Protein AF-A0A2A2RNW4-F1 (afdb_monomer)

Radius of gyration: 18.98 Å; Cα contacts (8 Å, |Δi|>4): 45; chains: 1; bounding box: 50×20×50 Å

Foldseek 3Di:
DPPPPDPCLCVQLVCLLQVCLCVVPVVVLVVCVVVVVDDPVRSVVVNVVSSPPRSVVCSVVSVVVSVVVVCVVVVVPPPPPPPPDDD

Nearest PDB structures (foldseek):
  6s3s-assembly1_H  TM=4.381E-01  e=4.894E+00  Vibrio mimicus CAIM 602

Solvent-accessible surface area (backbone atoms only — not comparable to full-atom values): 5179 Å² total; per-residue (Å²): 133,83,83,77,70,56,86,68,65,59,51,51,28,51,50,40,22,52,45,49,48,49,71,55,48,47,58,54,52,52,48,39,41,74,73,63,77,42,54,71,70,56,48,51,52,49,53,59,48,46,71,66,58,46,42,72,76,42,37,70,57,15,42,52,51,29,52,52,53,51,39,71,78,40,52,89,73,52,83,66,83,84,80,82,81,85,136

Structure (mmCIF, N/CA/C/O backbone):
data_AF-A0A2A2RNW4-F1
#
_entry.id   AF-A0A2A2RNW4-F1
#
loop_
_atom_site.group_PDB
_atom_site.id
_atom_site.type_symbol
_atom_site.label_atom_id
_atom_site.label_alt_id
_atom_site.label_comp_id
_atom_site.label_asym_id
_atom_site.label_entity_id
_atom_site.label_seq_id
_atom_site.pdbx_PDB_ins_code
_atom_site.Cartn_x
_atom_site.Cartn_y
_atom_site.Cartn_z
_atom_site.occupancy
_atom_site.B_iso_or_equiv
_atom_site.auth_seq_id
_atom_site.auth_comp_id
_atom_site.auth_asym_id
_atom_site.auth_atom_id
_atom_site.pdbx_PDB_model_num
ATOM 1 N N . MET A 1 1 ? 22.041 7.017 -24.790 1.00 34.62 1 MET A N 1
ATOM 2 C CA . MET A 1 1 ? 20.628 7.269 -25.151 1.00 34.62 1 MET A CA 1
ATOM 3 C C . MET A 1 1 ? 19.839 7.553 -23.882 1.00 34.62 1 MET A C 1
ATOM 5 O O . MET A 1 1 ? 19.851 6.729 -22.978 1.00 34.62 1 MET A O 1
ATOM 9 N N . VAL A 1 2 ? 19.208 8.724 -23.771 1.00 38.09 2 VAL A N 1
ATOM 10 C CA . VAL A 1 2 ? 18.306 9.033 -22.650 1.00 38.09 2 VAL A CA 1
ATOM 11 C C . VAL A 1 2 ? 17.021 8.236 -22.873 1.00 38.09 2 VAL A C 1
ATOM 13 O O . VAL A 1 2 ? 16.339 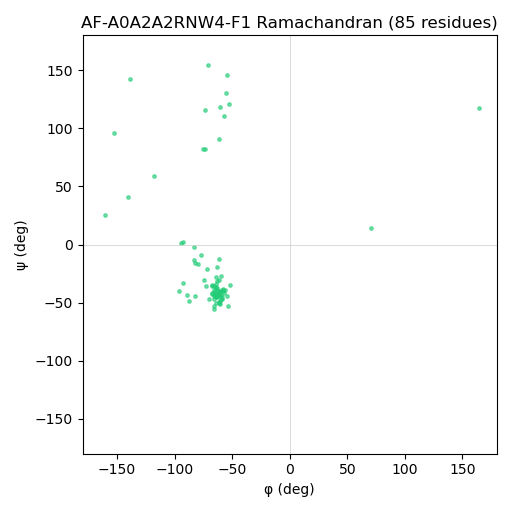8.454 -23.872 1.00 38.09 2 VAL A O 1
ATOM 16 N N . LEU A 1 3 ? 16.707 7.293 -21.980 1.00 47.44 3 LEU A N 1
ATOM 17 C CA . LEU A 1 3 ? 15.426 6.580 -21.963 1.00 47.44 3 LEU A CA 1
ATOM 18 C C . LEU A 1 3 ? 14.305 7.604 -21.747 1.00 47.44 3 LEU A C 1
ATOM 20 O O . LEU A 1 3 ? 13.942 7.919 -20.613 1.00 47.44 3 LEU A O 1
ATOM 24 N N . ARG A 1 4 ? 13.757 8.147 -22.835 1.00 44.47 4 ARG A N 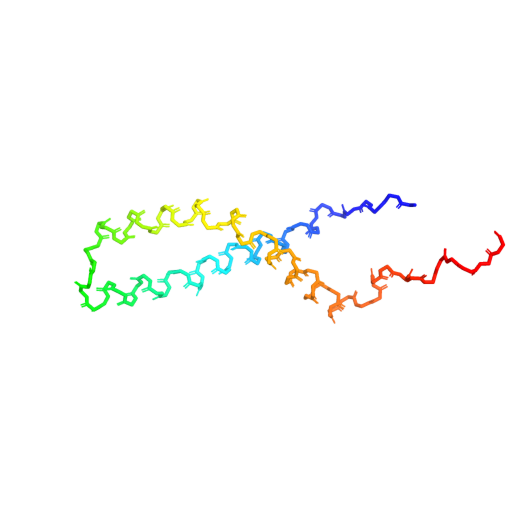1
ATOM 25 C CA . ARG A 1 4 ? 12.558 8.980 -22.789 1.00 44.47 4 ARG A CA 1
ATOM 26 C C . ARG A 1 4 ? 11.378 8.042 -22.522 1.00 44.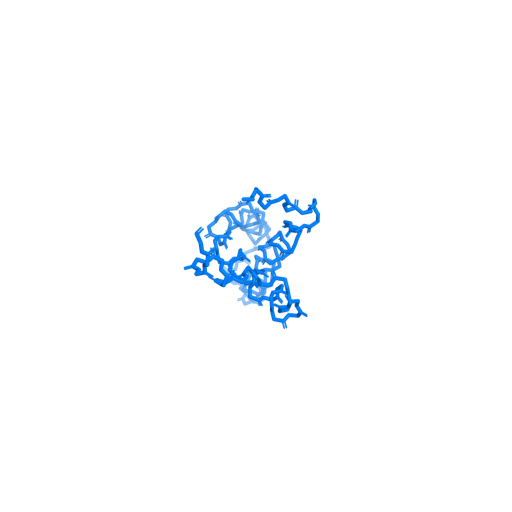47 4 ARG A C 1
ATOM 28 O O . ARG A 1 4 ? 10.727 7.562 -23.446 1.00 44.47 4 ARG A O 1
ATOM 35 N N . ARG A 1 5 ? 11.165 7.702 -21.246 1.00 60.47 5 ARG A N 1
ATOM 36 C CA . ARG A 1 5 ? 9.992 6.943 -20.792 1.00 60.47 5 ARG A CA 1
ATOM 37 C C . ARG A 1 5 ? 8.749 7.666 -21.299 1.00 60.47 5 ARG A C 1
ATOM 39 O O . ARG A 1 5 ? 8.566 8.841 -20.995 1.00 60.47 5 ARG A O 1
ATOM 46 N N . LYS A 1 6 ? 7.930 6.976 -22.101 1.00 65.19 6 LYS A N 1
ATOM 47 C CA . LYS A 1 6 ? 6.623 7.491 -22.528 1.00 65.19 6 LYS A CA 1
ATOM 48 C C . LYS A 1 6 ? 5.819 7.878 -21.286 1.00 65.19 6 LYS A C 1
ATOM 50 O O . LYS A 1 6 ? 5.935 7.213 -20.259 1.00 65.19 6 LYS A O 1
ATOM 55 N N . GLU A 1 7 ? 5.000 8.917 -21.387 1.00 63.94 7 GLU A N 1
ATOM 56 C CA . GLU A 1 7 ? 4.266 9.505 -20.255 1.00 63.94 7 GLU A CA 1
ATOM 57 C C . GLU A 1 7 ? 3.462 8.461 -19.452 1.00 63.94 7 GLU A C 1
ATOM 59 O O . GLU A 1 7 ? 3.436 8.502 -18.225 1.00 63.94 7 GLU A O 1
ATOM 64 N N . GLY A 1 8 ? 2.914 7.439 -20.119 1.00 74.75 8 GLY A N 1
ATOM 65 C CA . GLY A 1 8 ? 2.170 6.345 -19.479 1.00 74.75 8 GLY A CA 1
ATOM 66 C C . GLY A 1 8 ? 3.012 5.273 -18.772 1.00 74.75 8 GLY A C 1
ATOM 67 O O . GLY A 1 8 ? 2.456 4.443 -18.058 1.00 74.75 8 GLY A O 1
ATOM 68 N N . PHE A 1 9 ? 4.340 5.266 -18.918 1.00 78.50 9 PHE A N 1
ATOM 69 C CA . PHE A 1 9 ? 5.197 4.226 -18.335 1.00 78.50 9 PHE A CA 1
ATOM 70 C C . PHE A 1 9 ? 5.162 4.224 -16.802 1.00 78.50 9 PHE A C 1
ATOM 72 O O . PHE A 1 9 ? 5.357 3.189 -16.181 1.00 78.50 9 PHE A O 1
ATOM 79 N N . PHE A 1 10 ? 4.908 5.364 -16.165 1.00 83.31 10 PHE A N 1
ATOM 80 C CA . PHE A 1 10 ? 4.859 5.453 -14.703 1.00 83.31 10 PHE A CA 1
ATOM 81 C C . PHE A 1 10 ? 3.511 5.017 -14.121 1.00 83.31 10 PHE A C 1
ATOM 83 O O . PHE A 1 10 ? 3.428 4.721 -12.929 1.00 83.31 10 PHE A O 1
ATOM 90 N N . LEU A 1 11 ? 2.468 4.930 -14.954 1.00 89.38 11 LEU A N 1
ATOM 91 C CA . LEU A 1 11 ? 1.113 4.627 -14.505 1.00 89.38 11 LEU A CA 1
ATOM 92 C C . LEU A 1 11 ? 1.031 3.239 -13.865 1.00 89.38 11 LEU A C 1
ATOM 94 O O . LEU A 1 11 ? 0.414 3.079 -12.817 1.00 89.38 11 LEU A O 1
ATOM 98 N N . GLY A 1 12 ? 1.723 2.252 -14.432 1.00 90.50 12 GLY A N 1
ATOM 99 C CA . GLY A 1 12 ? 1.741 0.903 -13.880 1.00 90.50 12 GLY A CA 1
ATOM 100 C C . GLY A 1 12 ? 2.390 0.811 -12.496 1.00 90.50 12 GLY A C 1
ATOM 101 O O . GLY A 1 12 ? 1.908 0.073 -11.642 1.00 90.50 12 GLY A O 1
ATOM 102 N N . ALA A 1 13 ? 3.416 1.620 -12.217 1.00 91.88 13 ALA A N 1
ATOM 103 C CA . ALA A 1 13 ? 3.993 1.701 -10.876 1.00 91.88 13 ALA A CA 1
ATOM 104 C C . ALA A 1 13 ? 3.018 2.320 -9.862 1.00 91.88 13 ALA A C 1
ATOM 106 O O . ALA A 1 13 ? 2.971 1.876 -8.717 1.00 91.88 13 ALA A O 1
ATOM 107 N N . ILE A 1 14 ? 2.213 3.306 -10.276 1.00 92.94 14 ILE A N 1
ATOM 108 C CA . ILE A 1 14 ? 1.152 3.884 -9.435 1.00 92.94 14 ILE A CA 1
ATOM 109 C C . ILE A 1 14 ? 0.070 2.835 -9.151 1.00 92.94 14 ILE A C 1
ATOM 111 O O . ILE A 1 14 ? -0.330 2.682 -7.997 1.00 92.94 14 ILE A O 1
ATOM 115 N N . VAL A 1 15 ? -0.352 2.079 -10.172 1.00 95.38 15 VAL A N 1
ATOM 116 C CA . VAL A 1 15 ? -1.333 0.989 -10.036 1.00 95.38 15 VAL A CA 1
ATOM 117 C C . VAL A 1 15 ? -0.833 -0.077 -9.066 1.00 95.38 15 VAL A C 1
ATOM 119 O O . VAL A 1 15 ? -1.566 -0.452 -8.157 1.00 95.38 15 VAL A O 1
ATOM 122 N N . TRP A 1 16 ? 0.421 -0.519 -9.190 1.00 96.12 16 TRP A N 1
ATOM 123 C CA . TRP A 1 16 ? 1.012 -1.463 -8.240 1.00 96.12 16 TRP A CA 1
ATOM 124 C C . TRP A 1 16 ? 1.078 -0.894 -6.822 1.00 96.12 16 TRP A C 1
ATOM 126 O O . TRP A 1 16 ? 0.771 -1.601 -5.866 1.00 96.12 16 TRP A O 1
ATOM 136 N N . ASN A 1 17 ? 1.434 0.381 -6.672 1.00 95.94 17 ASN A N 1
ATOM 137 C CA . ASN A 1 17 ? 1.588 1.010 -5.365 1.00 95.94 17 ASN A CA 1
ATOM 138 C C . ASN A 1 17 ? 0.250 1.111 -4.611 1.00 95.94 17 ASN A C 1
ATOM 140 O O . ASN A 1 17 ? 0.083 0.577 -3.511 1.00 95.94 17 ASN A O 1
ATOM 144 N N . TYR A 1 18 ? -0.750 1.734 -5.232 1.00 94.88 18 TYR A N 1
ATOM 145 C CA . TYR A 1 18 ? -2.063 1.879 -4.606 1.00 94.88 18 TYR A CA 1
ATOM 146 C C . TYR A 1 18 ? -2.858 0.575 -4.598 1.00 94.88 18 TYR A C 1
ATOM 148 O O . TYR A 1 18 ? -3.595 0.335 -3.647 1.00 94.88 18 TYR A O 1
ATOM 156 N N . GLY A 1 19 ? -2.670 -0.297 -5.590 1.00 96.19 19 GLY A N 1
ATOM 157 C CA . GLY A 1 19 ? -3.269 -1.628 -5.617 1.00 96.19 19 GLY A CA 1
ATOM 158 C C . GLY A 1 19 ? -2.810 -2.475 -4.433 1.00 96.19 19 GLY A C 1
ATOM 159 O O . GLY A 1 19 ? -3.644 -2.988 -3.694 1.00 96.19 19 GLY A O 1
ATOM 160 N N . LEU A 1 20 ? -1.503 -2.553 -4.174 1.00 95.62 20 LEU A N 1
ATOM 161 C CA . LEU A 1 20 ? -0.983 -3.259 -2.998 1.00 95.62 20 LEU A CA 1
ATOM 162 C C . LEU A 1 20 ? -1.421 -2.610 -1.687 1.00 95.62 20 LEU A C 1
ATOM 164 O O . LEU A 1 20 ? -1.717 -3.317 -0.730 1.00 95.62 20 LEU A O 1
ATOM 168 N N . THR A 1 21 ? -1.499 -1.281 -1.635 1.00 95.38 21 THR A N 1
ATOM 169 C CA . THR A 1 21 ? -1.993 -0.588 -0.439 1.00 95.38 21 THR A CA 1
ATOM 170 C C . THR A 1 21 ? -3.457 -0.945 -0.175 1.00 95.38 21 THR A C 1
ATOM 172 O O . THR A 1 21 ? -3.799 -1.373 0.923 1.00 95.38 21 THR A O 1
ATOM 175 N N . ALA A 1 22 ? -4.319 -0.845 -1.187 1.00 94.94 22 ALA A N 1
ATOM 176 C CA . ALA A 1 22 ? -5.740 -1.137 -1.056 1.00 94.94 22 ALA A CA 1
ATOM 177 C C . ALA A 1 22 ? -5.988 -2.620 -0.753 1.00 94.94 22 ALA A C 1
ATOM 179 O O . ALA A 1 22 ? -6.631 -2.936 0.241 1.00 94.94 22 ALA A O 1
ATOM 180 N N . PHE A 1 23 ? -5.447 -3.531 -1.562 1.00 95.19 23 PHE A 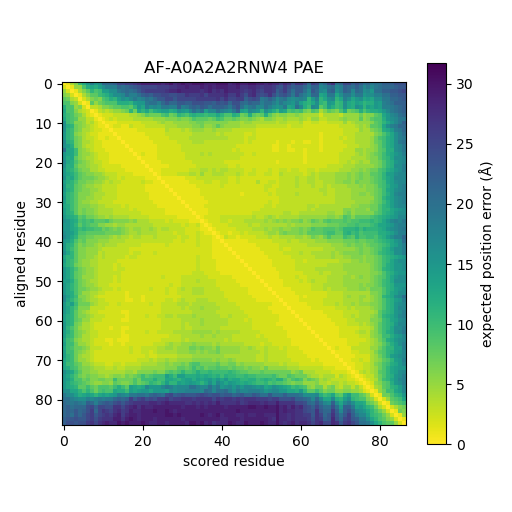N 1
ATOM 181 C CA . PHE A 1 23 ? -5.699 -4.971 -1.442 1.00 95.19 23 PHE A CA 1
ATOM 182 C C . PHE A 1 23 ? -4.821 -5.677 -0.404 1.00 95.19 23 PHE A C 1
ATOM 184 O O . PHE A 1 23 ? -5.119 -6.803 -0.025 1.00 95.19 23 PHE A O 1
ATOM 191 N N . GLY A 1 24 ? -3.764 -5.036 0.088 1.00 92.50 24 GLY A N 1
ATOM 192 C CA . GLY A 1 24 ? -2.984 -5.531 1.219 1.00 92.50 24 GLY A CA 1
ATOM 193 C C . GLY A 1 24 ? -3.552 -5.061 2.554 1.00 92.50 24 GLY A C 1
ATOM 194 O O . GLY A 1 24 ? -3.754 -5.864 3.459 1.00 92.50 24 GLY A O 1
ATOM 195 N N . VAL A 1 25 ? -3.838 -3.761 2.685 1.00 91.88 25 VAL A N 1
ATOM 196 C CA . VAL A 1 25 ? -4.187 -3.157 3.980 1.00 91.88 25 VAL A CA 1
ATOM 197 C C . VAL A 1 25 ? -5.684 -3.211 4.265 1.00 91.88 25 VAL A C 1
ATOM 199 O O . VAL A 1 25 ? -6.071 -3.541 5.388 1.00 91.88 25 VAL A O 1
ATOM 202 N N . LEU A 1 26 ? -6.548 -2.912 3.286 1.00 92.44 26 LEU A N 1
ATOM 203 C CA . LEU A 1 26 ? -7.991 -2.850 3.546 1.00 92.44 26 LEU A CA 1
ATOM 204 C C . LEU A 1 26 ? -8.580 -4.208 3.944 1.00 92.44 26 LEU A C 1
ATOM 206 O O . LEU A 1 26 ? -9.350 -4.217 4.900 1.00 92.44 26 LEU A O 1
ATOM 210 N N . PRO A 1 27 ? -8.230 -5.354 3.323 1.00 95.50 27 PRO A N 1
ATOM 211 C CA . PRO A 1 27 ? -8.754 -6.645 3.765 1.00 95.50 27 PRO A CA 1
ATOM 212 C C . PRO A 1 27 ? -8.382 -6.976 5.210 1.00 95.50 27 PRO A C 1
ATOM 214 O O . PRO A 1 27 ? -9.233 -7.442 5.963 1.00 95.50 27 PRO A O 1
ATOM 217 N N . VAL A 1 28 ? -7.149 -6.667 5.627 1.00 95.00 28 VAL A N 1
ATOM 218 C CA . VAL A 1 28 ? -6.703 -6.851 7.017 1.00 95.00 28 VAL A CA 1
ATOM 219 C C . VAL A 1 28 ? -7.509 -5.961 7.961 1.00 95.00 28 VAL A C 1
ATOM 221 O O . VAL A 1 28 ? -7.979 -6.415 9.000 1.00 95.00 28 VAL A O 1
ATOM 224 N N . LEU A 1 29 ?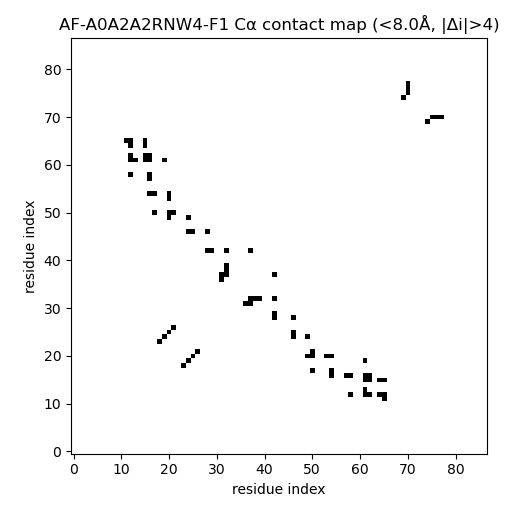 -7.726 -4.701 7.590 1.00 94.94 29 LEU A N 1
ATOM 225 C CA . LEU A 1 29 ? -8.480 -3.760 8.410 1.00 94.94 29 LEU A CA 1
ATOM 226 C C . LEU A 1 29 ? -9.967 -4.128 8.518 1.00 94.94 29 LEU A C 1
ATOM 228 O O . LEU A 1 29 ? -10.541 -4.053 9.604 1.00 94.94 29 LEU A O 1
ATOM 232 N N . LEU A 1 30 ? -10.580 -4.556 7.411 1.00 95.19 30 LEU A N 1
ATOM 233 C CA . LEU A 1 30 ? -11.955 -5.057 7.374 1.00 95.19 30 LEU A CA 1
ATOM 234 C C . LEU A 1 30 ? -12.098 -6.336 8.199 1.00 95.19 30 LEU A C 1
ATOM 236 O O . LEU A 1 30 ? -13.086 -6.493 8.915 1.00 95.19 30 LEU A O 1
ATOM 240 N N . PHE A 1 31 ? -11.097 -7.217 8.162 1.00 96.62 31 PHE A N 1
ATOM 241 C CA . PHE A 1 31 ? -11.050 -8.389 9.025 1.00 96.62 31 PHE A CA 1
ATOM 242 C C . PHE A 1 31 ? -11.013 -7.986 10.505 1.00 96.62 31 PHE A C 1
ATOM 244 O O . PHE A 1 31 ? -11.875 -8.422 11.267 1.00 96.62 31 PHE A O 1
ATOM 251 N N . CYS A 1 32 ? -10.114 -7.084 10.910 1.00 95.25 32 CYS A N 1
ATOM 252 C CA . CYS A 1 32 ? -10.054 -6.583 12.289 1.00 95.25 32 CYS A CA 1
ATOM 253 C C . CYS A 1 32 ? -11.373 -5.931 12.740 1.00 95.25 32 CYS A C 1
ATOM 255 O O . CYS A 1 32 ? -11.797 -6.117 13.882 1.00 95.25 32 CYS A O 1
ATOM 257 N N . LEU A 1 33 ? -12.041 -5.192 11.847 1.00 95.62 33 LEU A N 1
ATOM 258 C CA . LEU A 1 33 ? -13.360 -4.614 12.107 1.00 95.62 33 LEU A CA 1
ATOM 259 C C . LEU A 1 33 ? -14.422 -5.707 12.311 1.00 95.62 33 LEU A C 1
ATOM 261 O O . LEU A 1 33 ? -15.211 -5.614 13.246 1.00 95.62 33 LEU A O 1
ATOM 265 N N . SER A 1 34 ? -14.412 -6.763 11.489 1.00 96.19 34 SER A N 1
ATOM 266 C CA . SER A 1 34 ? -15.351 -7.892 11.606 1.00 96.19 34 SER A CA 1
ATOM 267 C C . SER A 1 34 ? -15.207 -8.664 12.921 1.00 96.19 34 SER A C 1
ATOM 269 O O . SER A 1 34 ? -16.194 -9.165 13.448 1.00 96.19 34 SER A O 1
ATOM 271 N N . GLN A 1 35 ? -13.991 -8.722 13.474 1.00 97.00 35 GLN A N 1
ATOM 272 C CA . GLN A 1 35 ? -13.703 -9.363 14.760 1.00 97.00 35 GLN A CA 1
ATOM 273 C C . GLN A 1 35 ? -13.984 -8.448 15.963 1.00 97.00 35 GLN A C 1
ATOM 275 O O . GLN A 1 35 ? -13.783 -8.850 17.107 1.00 97.00 35 GLN A O 1
ATOM 280 N N . GLY A 1 36 ? -14.405 -7.201 15.729 1.00 94.19 36 GLY A N 1
ATOM 281 C CA . GLY A 1 36 ? -14.642 -6.221 16.789 1.00 94.19 36 GLY A CA 1
ATOM 282 C C . GLY A 1 36 ? -13.368 -5.701 17.463 1.00 94.19 36 GLY A C 1
ATOM 283 O O . GLY A 1 36 ? -13.454 -5.075 18.516 1.00 94.19 36 GLY A O 1
ATOM 284 N N . TRP A 1 37 ? -12.184 -5.923 16.879 1.00 96.19 37 TRP A N 1
ATOM 285 C CA . TRP A 1 37 ? -10.908 -5.446 17.438 1.00 96.19 37 TRP A CA 1
ATOM 286 C C . TRP A 1 37 ? -10.737 -3.931 17.318 1.00 96.19 37 TRP A C 1
ATOM 288 O O . TRP A 1 37 ? -9.931 -3.329 18.025 1.00 96.19 37 TRP A O 1
ATOM 298 N N . VAL A 1 38 ? -11.476 -3.302 16.404 1.00 94.69 38 VAL A N 1
ATOM 299 C CA . VAL A 1 38 ? -11.405 -1.865 16.140 1.00 94.69 38 VAL A CA 1
ATOM 300 C C . VAL A 1 38 ? -12.803 -1.300 15.936 1.00 94.69 38 VAL A C 1
ATOM 302 O O . VAL A 1 38 ? -13.644 -1.924 15.298 1.00 94.69 38 VAL A O 1
ATOM 305 N N . SER A 1 39 ? -13.044 -0.086 16.440 1.00 95.31 39 SER A N 1
ATOM 306 C CA . SER A 1 39 ? -14.287 0.641 16.158 1.00 95.31 39 SER A CA 1
ATOM 307 C C . SER A 1 39 ? -14.326 1.131 14.705 1.00 95.31 39 SER A C 1
ATOM 309 O O . SER A 1 39 ? -13.276 1.395 14.114 1.00 95.31 39 SER A O 1
ATOM 311 N N . GLY A 1 40 ? -15.521 1.337 14.142 1.00 93.75 40 GLY A N 1
ATOM 312 C CA . GLY A 1 40 ? -15.672 1.840 12.768 1.00 93.75 40 GLY A CA 1
ATOM 313 C C . GLY A 1 40 ? -14.987 3.194 12.531 1.00 93.75 40 GLY A C 1
ATOM 314 O O . GLY A 1 40 ? -14.311 3.378 11.520 1.00 93.75 40 GLY A O 1
ATOM 315 N N . LEU A 1 41 ? -15.070 4.119 13.497 1.00 96.00 41 LEU A N 1
ATOM 316 C CA . LEU A 1 41 ? -14.390 5.416 13.406 1.00 96.00 41 LEU A CA 1
ATOM 317 C C . LEU A 1 41 ? -12.863 5.261 13.430 1.00 96.00 41 LEU A C 1
ATOM 319 O O . LEU A 1 41 ? -12.155 5.933 12.679 1.00 96.00 41 LEU A O 1
ATOM 323 N N . THR A 1 42 ? -12.346 4.370 14.278 1.00 95.00 42 THR A N 1
ATOM 324 C CA . THR A 1 42 ? -10.909 4.073 14.330 1.00 95.00 42 THR A CA 1
ATOM 325 C C . THR A 1 42 ? -10.442 3.424 13.029 1.00 95.00 42 THR A C 1
ATOM 327 O O . THR A 1 42 ? -9.420 3.837 12.487 1.00 95.00 42 THR A O 1
ATOM 330 N N . ALA A 1 43 ? -11.203 2.472 12.485 1.00 95.00 43 ALA A N 1
ATOM 331 C CA . ALA A 1 43 ? -10.899 1.841 11.206 1.00 95.00 43 ALA A CA 1
ATOM 332 C C . ALA A 1 43 ? -10.839 2.879 10.074 1.00 95.00 43 ALA A C 1
ATOM 334 O O . ALA A 1 43 ? -9.868 2.913 9.326 1.00 95.00 43 ALA A O 1
ATOM 335 N N . MET A 1 44 ? -11.796 3.807 10.001 1.00 95.19 44 MET A N 1
ATOM 336 C CA . MET A 1 44 ? -11.779 4.873 8.993 1.00 95.19 44 MET A CA 1
ATOM 337 C C . MET A 1 44 ? -10.524 5.757 9.095 1.00 95.19 44 MET A C 1
ATOM 339 O O . MET A 1 44 ? -9.888 6.048 8.082 1.00 95.19 44 MET A O 1
ATOM 343 N N . LYS A 1 45 ? -10.125 6.144 10.315 1.00 96.69 45 LYS A N 1
ATOM 344 C CA . LYS A 1 45 ? -8.889 6.913 10.547 1.00 96.69 45 LYS A CA 1
ATOM 345 C C . LYS A 1 45 ? -7.647 6.140 10.108 1.00 96.69 45 LYS A C 1
ATOM 347 O O . LYS A 1 45 ? -6.777 6.712 9.457 1.00 96.69 45 LYS A O 1
ATOM 352 N N . ILE A 1 46 ? -7.574 4.849 10.436 1.00 95.44 46 ILE A N 1
ATOM 353 C CA . ILE A 1 46 ? -6.459 3.986 10.034 1.00 95.44 46 ILE A CA 1
ATOM 354 C C . ILE A 1 46 ? -6.403 3.862 8.512 1.00 95.44 46 ILE A C 1
ATOM 356 O O . ILE A 1 46 ? -5.321 4.020 7.954 1.00 95.44 46 ILE A O 1
ATOM 360 N N . ALA A 1 47 ? -7.537 3.644 7.839 1.00 94.62 47 ALA A N 1
ATOM 361 C CA . ALA A 1 47 ? -7.612 3.548 6.380 1.00 94.62 47 ALA A CA 1
ATOM 362 C C . ALA A 1 47 ? -7.108 4.829 5.696 1.00 94.62 47 ALA A C 1
ATOM 364 O O . ALA A 1 47 ? -6.276 4.767 4.793 1.00 94.62 47 ALA A O 1
ATOM 365 N N . ALA A 1 48 ? -7.555 5.997 6.169 1.00 95.38 48 ALA A N 1
ATOM 366 C CA . ALA A 1 48 ? -7.099 7.285 5.651 1.00 95.38 48 ALA A CA 1
ATOM 367 C C . ALA A 1 48 ? -5.591 7.492 5.874 1.00 95.38 48 ALA A C 1
ATOM 369 O O . ALA A 1 48 ? -4.878 7.912 4.964 1.00 95.38 48 ALA A O 1
ATOM 370 N N . ALA A 1 49 ? -5.089 7.151 7.065 1.00 96.06 49 ALA A N 1
ATOM 371 C CA . ALA A 1 49 ? -3.668 7.255 7.375 1.00 96.06 49 ALA A CA 1
ATOM 372 C C . ALA A 1 49 ? -2.823 6.313 6.504 1.00 96.06 49 ALA A C 1
ATOM 374 O O . ALA A 1 49 ? -1.816 6.729 5.936 1.00 96.06 49 ALA A O 1
ATOM 375 N N . THR A 1 50 ? -3.242 5.057 6.341 1.00 94.25 50 THR A N 1
ATOM 376 C CA . THR A 1 50 ? -2.498 4.078 5.534 1.00 94.25 50 THR A CA 1
ATOM 377 C C . THR A 1 50 ? -2.494 4.428 4.052 1.00 94.25 50 THR A C 1
ATOM 379 O O . THR A 1 50 ? -1.455 4.260 3.420 1.00 94.25 50 THR A O 1
ATOM 382 N N . ALA A 1 51 ? -3.570 5.008 3.514 1.00 93.50 51 ALA A N 1
ATOM 383 C CA . ALA A 1 51 ? -3.608 5.487 2.131 1.00 93.50 51 ALA A CA 1
ATOM 384 C C . ALA A 1 51 ? -2.552 6.565 1.817 1.00 93.50 51 ALA A C 1
ATOM 386 O O . ALA A 1 51 ? -2.131 6.677 0.671 1.00 93.50 51 ALA A O 1
ATOM 387 N N . LEU A 1 52 ? -2.111 7.340 2.814 1.00 95.25 52 LEU A N 1
ATOM 388 C CA . LEU A 1 52 ? -1.083 8.375 2.652 1.00 95.25 52 LEU A CA 1
ATOM 389 C C . LEU A 1 52 ? 0.314 7.879 3.033 1.00 95.25 52 LEU A C 1
ATOM 391 O O . LEU A 1 52 ? 1.298 8.215 2.377 1.00 95.25 52 LEU A O 1
ATOM 395 N N . ILE A 1 53 ? 0.401 7.089 4.103 1.00 95.75 53 ILE A N 1
ATOM 396 C CA . ILE A 1 53 ? 1.673 6.690 4.704 1.00 95.75 53 ILE A CA 1
ATOM 397 C C . ILE A 1 53 ? 2.286 5.510 3.957 1.00 95.75 53 ILE A C 1
ATOM 399 O O . ILE A 1 53 ? 3.479 5.537 3.695 1.00 95.75 53 ILE A O 1
ATOM 403 N N . VAL A 1 54 ? 1.510 4.484 3.600 1.00 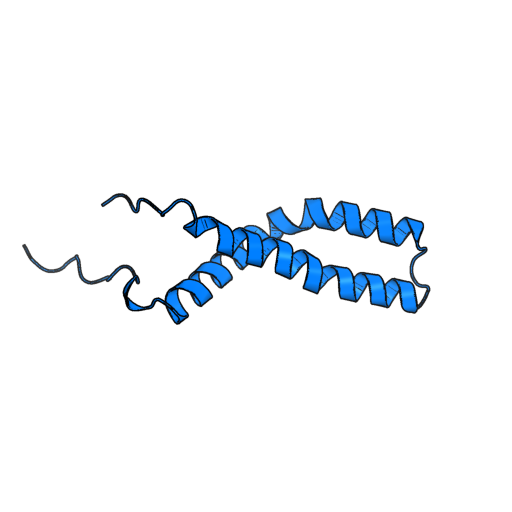94.75 54 VAL A N 1
ATOM 404 C CA . VAL A 1 54 ? 2.036 3.231 3.027 1.00 94.75 54 VAL A CA 1
ATOM 405 C C . VAL A 1 54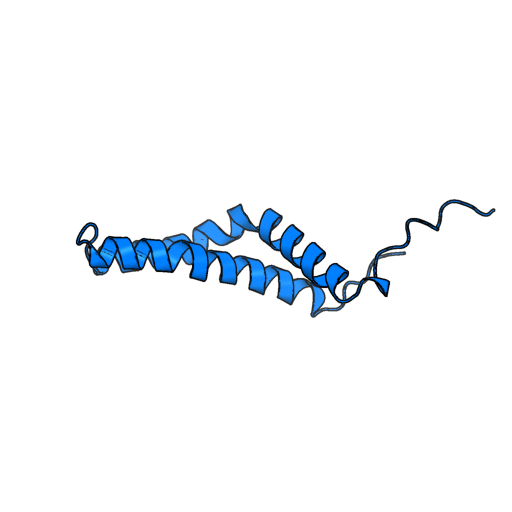 ? 2.650 3.406 1.633 1.00 94.75 54 VAL A C 1
ATOM 407 O O . VAL A 1 54 ? 3.735 2.853 1.418 1.00 94.75 54 VAL A O 1
ATOM 410 N N . PRO A 1 55 ? 2.051 4.170 0.692 1.00 94.62 55 PRO A N 1
ATOM 411 C CA . PRO A 1 55 ? 2.554 4.212 -0.678 1.00 94.62 55 PRO A CA 1
ATOM 412 C C . PRO A 1 55 ? 4.012 4.682 -0.827 1.00 94.62 55 PRO A C 1
ATOM 414 O O . PRO A 1 55 ? 4.735 4.102 -1.642 1.00 94.62 55 PRO A O 1
ATOM 417 N N . PRO A 1 56 ? 4.503 5.679 -0.062 1.00 95.62 56 PRO A N 1
ATOM 418 C CA . PRO A 1 56 ? 5.926 6.018 -0.028 1.00 95.62 56 PRO A CA 1
ATOM 419 C C . PRO A 1 56 ? 6.847 4.855 0.372 1.00 95.62 56 PRO A C 1
ATOM 421 O O . PRO A 1 56 ? 7.885 4.665 -0.261 1.00 95.62 56 PRO A O 1
ATOM 424 N N . PHE A 1 57 ? 6.477 4.049 1.375 1.00 95.31 57 PHE A N 1
ATOM 425 C CA . PHE A 1 57 ? 7.332 2.958 1.874 1.00 95.31 57 PHE A CA 1
ATOM 426 C C . PHE A 1 57 ? 7.414 1.780 0.907 1.00 95.31 57 PHE A C 1
ATOM 428 O O . PHE A 1 57 ? 8.467 1.156 0.782 1.00 95.31 57 PHE A O 1
ATOM 435 N N . ILE A 1 58 ? 6.323 1.474 0.203 1.00 95.19 58 ILE A N 1
ATOM 436 C CA . ILE A 1 58 ? 6.286 0.344 -0.734 1.00 95.19 58 ILE A CA 1
ATOM 437 C C . ILE A 1 58 ? 6.603 0.753 -2.176 1.00 95.19 58 ILE A C 1
ATOM 439 O O . ILE A 1 58 ? 6.624 -0.104 -3.061 1.00 95.19 58 ILE A O 1
ATOM 443 N N . HIS A 1 59 ? 6.895 2.033 -2.432 1.00 93.25 59 HIS 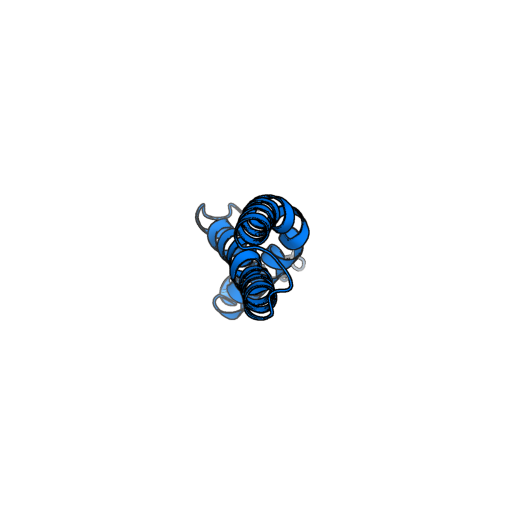A N 1
ATOM 444 C CA . HIS A 1 59 ? 7.138 2.557 -3.776 1.00 93.25 59 HIS A CA 1
ATOM 445 C C . HIS A 1 59 ? 8.230 1.781 -4.525 1.00 93.25 59 HIS A C 1
ATOM 447 O O . HIS A 1 59 ? 8.047 1.408 -5.682 1.00 93.25 59 HIS A O 1
ATOM 453 N N . ALA A 1 60 ? 9.344 1.472 -3.853 1.00 92.81 60 ALA A N 1
ATOM 454 C CA . ALA A 1 60 ? 10.440 0.713 -4.452 1.00 92.81 60 ALA A CA 1
ATOM 455 C C . ALA A 1 60 ? 10.018 -0.712 -4.856 1.00 92.81 60 ALA A C 1
ATOM 457 O O . ALA A 1 60 ? 10.432 -1.213 -5.901 1.00 92.81 60 ALA A O 1
ATOM 458 N N . LEU A 1 61 ? 9.172 -1.365 -4.056 1.00 93.50 61 LEU A N 1
ATOM 459 C CA . LEU A 1 61 ? 8.632 -2.687 -4.373 1.00 93.50 61 LEU A CA 1
ATOM 460 C C . LEU A 1 61 ? 7.643 -2.613 -5.540 1.00 93.50 61 LEU A C 1
ATOM 462 O O . LEU A 1 61 ? 7.765 -3.384 -6.490 1.00 93.50 61 LEU A O 1
ATOM 466 N N . ALA A 1 62 ? 6.715 -1.656 -5.502 1.00 94.56 62 ALA A N 1
ATOM 467 C CA . ALA A 1 62 ? 5.760 -1.412 -6.578 1.00 94.56 62 ALA A CA 1
ATOM 468 C C . ALA A 1 62 ? 6.471 -1.145 -7.911 1.00 94.56 62 ALA A C 1
ATOM 470 O O . ALA A 1 62 ? 6.067 -1.659 -8.951 1.00 94.56 62 ALA A O 1
ATOM 471 N N . TRP A 1 63 ? 7.586 -0.414 -7.870 1.00 93.31 63 TRP A N 1
ATOM 472 C CA . TRP A 1 63 ? 8.429 -0.171 -9.032 1.00 93.31 63 TRP A CA 1
ATOM 473 C C . TRP A 1 63 ? 9.031 -1.460 -9.605 1.00 93.31 63 TRP A C 1
ATOM 475 O O . TRP A 1 63 ? 9.012 -1.676 -10.816 1.00 93.31 63 TRP A O 1
ATOM 485 N N . ARG A 1 64 ? 9.535 -2.352 -8.746 1.00 93.38 64 ARG A N 1
ATOM 486 C CA . ARG A 1 64 ? 10.094 -3.649 -9.164 1.00 93.38 64 ARG A CA 1
ATOM 487 C C . ARG A 1 64 ? 9.029 -4.558 -9.770 1.00 93.38 64 ARG A C 1
ATOM 489 O O . ARG A 1 64 ? 9.284 -5.170 -10.802 1.00 93.38 64 ARG A O 1
ATOM 496 N N . LEU A 1 65 ? 7.846 -4.618 -9.162 1.00 94.62 65 LEU A N 1
ATOM 497 C CA . LEU A 1 65 ? 6.712 -5.393 -9.674 1.00 94.62 65 LEU A CA 1
ATOM 498 C C . LEU A 1 65 ? 6.199 -4.835 -10.998 1.00 94.62 65 LEU A C 1
ATOM 500 O O . LEU A 1 65 ? 5.903 -5.598 -11.916 1.00 94.62 65 LEU A O 1
ATOM 504 N N . TRP A 1 66 ? 6.167 -3.510 -11.131 1.00 94.44 66 TRP A N 1
ATOM 505 C CA . TRP A 1 66 ? 5.846 -2.868 -12.392 1.00 94.44 66 TRP A CA 1
ATOM 506 C C . TRP A 1 66 ? 6.836 -3.243 -13.490 1.00 94.44 66 TRP A C 1
ATOM 508 O O . TRP A 1 66 ? 6.409 -3.707 -14.536 1.00 94.44 66 TRP A O 1
ATOM 518 N N . LEU A 1 67 ? 8.145 -3.121 -13.258 1.00 91.56 67 LEU A N 1
ATOM 519 C CA . LEU A 1 67 ? 9.142 -3.521 -14.256 1.00 91.56 67 LEU A CA 1
ATOM 520 C C . LEU A 1 67 ? 9.052 -5.013 -14.592 1.00 91.56 67 LEU A C 1
ATOM 522 O O . LEU A 1 67 ? 9.121 -5.378 -15.761 1.00 91.56 67 LEU A O 1
ATOM 526 N N . GLY A 1 68 ? 8.879 -5.863 -13.576 1.00 92.38 68 GLY A N 1
ATOM 527 C CA . GLY A 1 68 ? 8.741 -7.305 -13.757 1.00 92.38 68 GLY A CA 1
ATOM 528 C C . GLY A 1 68 ? 7.533 -7.655 -14.618 1.00 92.38 68 GLY A C 1
ATOM 529 O O . GLY A 1 68 ? 7.671 -8.385 -15.592 1.00 92.38 68 GLY A O 1
ATOM 530 N N . THR A 1 69 ? 6.367 -7.083 -14.315 1.00 93.44 69 THR A N 1
ATOM 531 C CA . THR A 1 69 ? 5.171 -7.280 -15.143 1.00 93.44 69 THR A CA 1
ATOM 532 C C . THR A 1 69 ? 5.331 -6.674 -16.528 1.00 93.44 69 THR A C 1
ATOM 534 O O . THR A 1 69 ? 5.092 -7.364 -17.510 1.00 93.44 69 THR A O 1
ATOM 537 N N . TYR A 1 70 ? 5.807 -5.437 -16.636 1.00 90.44 70 TYR A N 1
ATOM 538 C CA . TYR A 1 70 ? 6.016 -4.762 -17.914 1.00 90.44 70 TYR A CA 1
ATOM 539 C C . TYR A 1 70 ? 6.884 -5.588 -18.868 1.00 90.44 70 TYR A C 1
ATOM 541 O O . TYR A 1 70 ? 6.458 -5.874 -19.982 1.00 90.44 70 TYR A O 1
ATOM 549 N N . TYR A 1 71 ? 8.063 -6.035 -18.429 1.00 89.31 71 TYR A N 1
ATOM 550 C CA . TYR A 1 71 ? 8.977 -6.804 -19.278 1.00 89.31 71 TYR A CA 1
ATOM 551 C C . TYR A 1 71 ? 8.610 -8.285 -19.413 1.00 89.31 71 TYR A C 1
ATOM 553 O O . TYR A 1 71 ? 9.081 -8.923 -20.349 1.00 89.31 71 TYR A O 1
ATOM 561 N N . ALA A 1 72 ? 7.767 -8.839 -18.536 1.00 89.94 72 ALA A N 1
ATOM 562 C CA . ALA A 1 72 ? 7.207 -10.173 -18.751 1.00 89.94 72 ALA A CA 1
ATOM 563 C C . ALA A 1 72 ? 6.270 -10.202 -19.970 1.00 89.94 72 ALA A C 1
ATOM 565 O O . ALA A 1 72 ? 6.248 -11.191 -20.695 1.00 89.94 72 ALA A O 1
ATOM 566 N N . TRP A 1 73 ? 5.524 -9.116 -20.209 1.00 87.75 73 TRP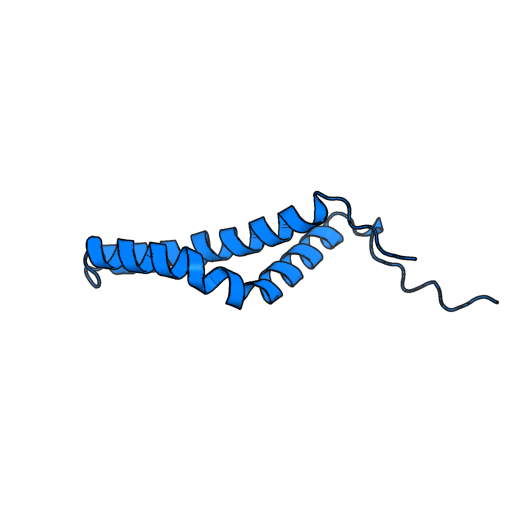 A N 1
ATOM 567 C CA . TRP A 1 73 ? 4.613 -8.999 -21.354 1.00 87.75 73 TRP A CA 1
ATOM 568 C C . TRP A 1 73 ? 5.266 -8.348 -22.581 1.00 87.75 73 TRP A C 1
ATOM 570 O O . TRP A 1 73 ? 4.938 -8.703 -23.707 1.00 87.75 73 TRP A O 1
ATOM 580 N N . LEU A 1 74 ? 6.192 -7.407 -22.374 1.00 86.38 74 LEU A N 1
ATOM 581 C CA . LEU A 1 74 ? 6.925 -6.672 -23.412 1.00 86.38 74 LEU A CA 1
ATOM 582 C C . LEU A 1 74 ? 8.431 -6.961 -23.301 1.00 86.38 74 LEU A C 1
ATOM 584 O O . LEU A 1 74 ? 9.251 -6.058 -23.111 1.00 86.38 74 LEU A O 1
ATOM 588 N N . SER A 1 75 ? 8.809 -8.233 -23.419 1.00 82.62 75 SER A N 1
ATOM 589 C CA . SER A 1 75 ? 10.212 -8.656 -23.320 1.00 82.62 75 SER A CA 1
ATOM 590 C C . SER A 1 75 ? 11.094 -8.033 -24.405 1.00 82.62 75 SER A C 1
ATOM 592 O O . SER A 1 75 ? 12.255 -7.735 -24.160 1.00 82.62 75 SER A O 1
ATOM 594 N N . GLU A 1 76 ? 10.548 -7.747 -25.585 1.00 80.38 76 GLU A N 1
ATOM 595 C CA . GLU A 1 76 ? 11.277 -7.094 -26.685 1.00 80.38 76 GLU A CA 1
ATOM 596 C C . GLU A 1 76 ? 11.755 -5.671 -26.349 1.00 80.38 76 GLU A C 1
ATOM 598 O O . GLU A 1 76 ? 12.658 -5.147 -26.994 1.00 80.38 76 GLU A O 1
ATOM 603 N N . GLN A 1 77 ? 11.171 -5.035 -25.329 1.00 80.75 77 GLN A N 1
ATOM 604 C CA . GLN A 1 77 ? 11.558 -3.696 -24.876 1.00 80.75 77 GLN A CA 1
ATOM 605 C C . GLN A 1 77 ? 12.592 -3.721 -23.748 1.00 80.75 77 GLN A C 1
ATOM 607 O O . GLN A 1 77 ? 12.953 -2.660 -23.227 1.00 80.75 77 GLN A O 1
ATOM 612 N N . LEU A 1 78 ? 13.055 -4.911 -23.348 1.00 78.50 78 LEU A N 1
ATOM 613 C CA . LEU A 1 78 ? 14.186 -5.042 -22.440 1.00 78.50 78 LEU A CA 1
ATOM 614 C C . LEU A 1 78 ? 15.379 -4.285 -23.035 1.00 78.50 78 LEU A C 1
ATOM 616 O O . LEU A 1 78 ? 15.712 -4.498 -24.201 1.00 78.50 78 LEU A O 1
ATOM 620 N N . PRO A 1 79 ? 16.050 -3.419 -22.257 1.00 71.00 79 PRO A N 1
ATOM 621 C CA . PRO A 1 79 ? 17.308 -2.837 -22.691 1.00 71.00 79 PRO A CA 1
ATOM 622 C C . PRO A 1 79 ? 18.275 -3.982 -23.001 1.00 71.00 79 PRO A C 1
ATOM 624 O O . PRO A 1 79 ? 18.689 -4.707 -22.094 1.00 71.00 79 PRO A O 1
ATOM 627 N N . SER A 1 80 ? 18.602 -4.187 -24.275 1.00 66.56 80 SER A N 1
ATOM 628 C CA . SER A 1 80 ? 19.594 -5.177 -24.661 1.00 66.56 80 SER A CA 1
ATOM 629 C C . SER A 1 80 ? 20.920 -4.784 -24.012 1.00 66.56 80 SER A C 1
ATOM 631 O O . SER A 1 80 ? 21.472 -3.724 -24.294 1.00 66.56 80 SER A O 1
ATOM 633 N N . ALA A 1 81 ? 21.458 -5.642 -23.140 1.00 59.19 81 ALA A N 1
ATOM 634 C CA . ALA A 1 81 ? 22.827 -5.494 -22.637 1.00 59.19 81 ALA A CA 1
ATOM 635 C C . ALA A 1 81 ? 23.871 -5.580 -23.776 1.00 59.19 81 ALA A C 1
ATOM 637 O O . ALA A 1 81 ? 25.033 -5.222 -23.595 1.00 59.19 81 ALA A O 1
ATOM 638 N N . VAL A 1 82 ? 23.441 -6.021 -24.965 1.00 52.34 82 VAL A N 1
ATOM 639 C CA . VAL A 1 82 ? 24.197 -6.030 -26.219 1.00 52.34 82 VAL A CA 1
ATOM 640 C C . VAL A 1 82 ? 24.257 -4.610 -26.786 1.00 52.34 82 VAL A C 1
ATOM 642 O O . VAL A 1 82 ? 23.448 -4.194 -27.608 1.00 52.34 82 VAL A O 1
ATOM 645 N N . GLY A 1 83 ? 25.202 -3.845 -26.258 1.00 52.78 83 GLY A N 1
ATOM 646 C CA . GLY A 1 83 ? 25.625 -2.542 -26.768 1.00 52.78 83 GLY A CA 1
ATOM 647 C C . GLY A 1 83 ? 27.010 -2.162 -26.246 1.00 52.78 83 GLY A C 1
ATOM 648 O O . GLY A 1 83 ? 27.306 -0.982 -26.082 1.00 52.78 83 GLY A O 1
ATOM 649 N N . ARG A 1 84 ? 27.832 -3.162 -25.893 1.00 54.59 84 ARG A N 1
ATOM 650 C CA . ARG A 1 84 ? 29.223 -2.970 -25.458 1.00 54.59 84 ARG A CA 1
ATOM 651 C C . ARG A 1 84 ? 30.166 -4.045 -26.003 1.00 54.59 84 ARG A C 1
ATOM 653 O O . ARG A 1 84 ? 31.040 -4.536 -25.295 1.00 54.59 84 ARG A O 1
ATOM 660 N N . SER A 1 85 ? 29.957 -4.387 -27.262 1.00 53.12 85 SER A N 1
ATOM 661 C CA . SER A 1 85 ? 30.924 -5.039 -28.137 1.00 53.12 85 SER A CA 1
ATOM 662 C C . SER A 1 85 ? 30.540 -4.613 -29.545 1.00 53.12 85 SER A C 1
ATOM 664 O O . SER A 1 85 ? 29.519 -5.073 -30.050 1.00 53.12 85 SER A O 1
ATOM 666 N N . ASP A 1 86 ? 31.208 -3.577 -30.042 1.00 47.41 86 ASP A N 1
ATOM 667 C CA . ASP A 1 86 ? 31.794 -3.506 -31.385 1.00 47.41 86 ASP A CA 1
ATOM 668 C C . ASP A 1 86 ? 32.123 -2.031 -31.688 1.00 47.41 86 ASP A C 1
ATOM 670 O O . ASP A 1 86 ? 31.241 -1.170 -31.679 1.00 47.41 86 ASP A O 1
ATOM 674 N N . ASP A 1 87 ? 33.433 -1.825 -31.876 1.00 44.94 87 ASP A N 1
ATOM 675 C CA . ASP A 1 87 ? 34.225 -0.649 -32.288 1.00 44.94 87 ASP A CA 1
ATOM 676 C C . ASP A 1 87 ? 34.444 0.528 -31.311 1.00 44.94 87 ASP A C 1
ATOM 678 O O . ASP A 1 87 ? 33.569 1.409 -31.138 1.00 44.94 87 ASP A O 1
#

Sequence (87 aa):
MVLRRKEGFFLGAIVWNYGLTAFGVLPVLLFCLSQGWVSGLTAMKIAAATALIVPPFIHALAWRLWLGTYYAWLSEQLPSAVGRSDD

Mean predicted aligned error: 7.7 Å

pLDDT: mean 85.47, std 16.36, range [34.62, 97.0]

Secondary structure (DSSP, 8-state):
------GGGGHHHHHHHHHHHHHHHHHHHHHHHHTTSS-HHHHHHHHHHHHHHHHHHHHHHHHHHHHHHHHHH-GGGS--S--SS--